Protein AF-A0A4E9FQF3-F1 (afdb_monomer_lite)

Organism: Brugia malayi (NCBI:txid6279)

Radius of gyration: 24.53 Å; chains: 1; bounding box: 67×76×47 Å

pLDDT: mean 73.41, std 19.9, range [30.5, 96.56]

Structure (mmCIF, N/CA/C/O backbone):
data_AF-A0A4E9FQF3-F1
#
_entry.id   AF-A0A4E9FQF3-F1
#
loop_
_atom_site.group_PDB
_atom_site.id
_atom_site.type_symbol
_atom_site.label_atom_id
_atom_site.label_alt_id
_atom_site.label_comp_id
_atom_site.label_asym_id
_atom_site.label_entity_id
_atom_site.label_seq_id
_atom_site.pdbx_PDB_ins_code
_atom_site.Cartn_x
_atom_site.Cartn_y
_atom_site.Cartn_z
_atom_site.occupancy
_atom_site.B_iso_or_equiv
_atom_site.auth_seq_id
_atom_site.auth_comp_id
_atom_site.auth_asym_id
_atom_site.auth_atom_id
_atom_site.pdbx_PDB_model_num
ATOM 1 N N . MET A 1 1 ? 28.256 56.356 14.629 1.00 41.72 1 MET A N 1
ATOM 2 C CA . MET A 1 1 ? 29.117 55.244 14.176 1.00 41.72 1 MET A CA 1
ATOM 3 C C . MET A 1 1 ? 29.323 54.328 15.364 1.00 41.72 1 MET A C 1
ATOM 5 O O . MET A 1 1 ? 29.894 54.781 16.343 1.00 41.72 1 MET A O 1
ATOM 9 N N . MET A 1 2 ? 28.781 53.112 15.340 1.00 44.69 2 MET A N 1
ATOM 10 C CA . MET A 1 2 ? 29.123 52.091 16.334 1.00 44.69 2 MET A CA 1
ATOM 11 C C . MET A 1 2 ? 30.145 51.170 15.674 1.00 44.69 2 MET A C 1
ATOM 13 O O . MET A 1 2 ? 29.820 50.450 14.733 1.00 44.69 2 MET A O 1
ATOM 17 N N . GLU A 1 3 ? 31.394 51.311 16.103 1.00 47.56 3 GLU A N 1
ATOM 18 C CA . GLU A 1 3 ? 32.541 50.520 15.668 1.00 47.56 3 GLU A CA 1
ATOM 19 C C . GLU A 1 3 ? 32.503 49.183 16.417 1.00 47.56 3 GLU A C 1
ATOM 21 O O . GLU A 1 3 ? 32.662 49.134 17.636 1.00 47.56 3 GLU A O 1
ATOM 26 N N . TRP A 1 4 ? 32.215 48.097 15.701 1.00 30.58 4 TRP A N 1
ATOM 27 C CA . TRP A 1 4 ? 32.195 46.754 16.273 1.00 30.58 4 TRP A CA 1
ATOM 28 C C . TRP A 1 4 ? 33.627 46.213 16.324 1.00 30.58 4 TRP A C 1
ATOM 30 O O . TRP A 1 4 ? 34.219 45.932 15.282 1.00 30.58 4 TRP A O 1
ATOM 40 N N . ARG A 1 5 ? 34.190 46.072 17.531 1.00 51.56 5 ARG A N 1
ATOM 41 C CA . ARG A 1 5 ? 35.470 45.382 17.753 1.00 51.56 5 ARG A CA 1
ATOM 42 C C . ARG A 1 5 ? 35.254 43.879 17.999 1.00 51.56 5 ARG A C 1
ATOM 44 O O . ARG A 1 5 ? 34.374 43.534 18.787 1.00 51.56 5 ARG A O 1
ATOM 51 N N . PRO A 1 6 ? 36.047 42.988 17.374 1.00 47.12 6 PRO A N 1
ATOM 52 C CA . PRO A 1 6 ? 35.984 41.546 17.619 1.00 47.12 6 PRO A CA 1
ATOM 53 C C . PRO A 1 6 ? 36.435 41.164 19.034 1.00 47.12 6 PRO A C 1
ATOM 55 O O . PRO A 1 6 ? 37.429 41.686 19.538 1.00 47.12 6 PRO A O 1
ATOM 58 N N . VAL A 1 7 ? 35.714 40.222 19.645 1.00 58.03 7 VAL A N 1
ATOM 59 C CA . VAL A 1 7 ? 36.049 39.604 20.938 1.00 58.03 7 VAL A CA 1
ATOM 60 C C . VAL A 1 7 ? 37.121 38.520 20.717 1.00 58.03 7 VAL A C 1
ATOM 62 O O . VAL A 1 7 ? 36.954 37.719 19.793 1.00 58.03 7 VAL A O 1
ATOM 65 N N . PRO A 1 8 ? 38.206 38.469 21.517 1.00 42.00 8 PRO A N 1
ATOM 66 C CA . PRO A 1 8 ? 39.237 37.439 21.400 1.00 42.00 8 PRO A CA 1
ATOM 67 C C . PRO A 1 8 ? 38.656 36.041 21.629 1.00 42.00 8 PRO A C 1
ATOM 69 O O . PRO A 1 8 ? 37.932 35.808 22.595 1.00 42.00 8 PRO A O 1
ATOM 72 N N . GLN A 1 9 ? 38.957 35.118 20.717 1.00 41.03 9 GLN A N 1
ATOM 73 C CA . GLN A 1 9 ? 38.574 33.717 20.845 1.00 41.03 9 GLN A CA 1
ATOM 74 C C . GLN A 1 9 ? 39.582 33.015 21.751 1.00 41.03 9 GLN A C 1
ATOM 76 O O . GLN A 1 9 ? 40.712 32.741 21.352 1.00 41.03 9 GLN A O 1
ATOM 81 N N . GLU A 1 10 ? 39.159 32.748 22.979 1.00 38.91 10 GLU A N 1
ATOM 82 C CA . GLU A 1 10 ? 39.931 32.009 23.967 1.00 38.91 10 GLU A CA 1
ATOM 83 C C . GLU A 1 10 ? 39.829 30.520 23.601 1.00 38.91 10 GLU A C 1
ATOM 85 O O . GLU A 1 10 ? 38.766 29.899 23.674 1.00 38.91 10 GLU A O 1
ATOM 90 N N . SER A 1 11 ? 40.939 29.963 23.133 1.00 39.50 11 SER A N 1
ATOM 91 C CA . SER A 1 11 ? 41.132 28.544 22.860 1.00 39.50 11 SER A CA 1
ATOM 92 C C . SER A 1 11 ? 40.983 27.726 24.144 1.00 39.50 11 SER A C 1
ATOM 94 O O . SER A 1 11 ? 41.841 27.806 25.020 1.00 39.50 11 SER A O 1
ATOM 96 N N . SER A 1 12 ? 39.935 26.913 24.242 1.00 46.25 12 SER A N 1
ATOM 97 C CA . SER A 1 12 ? 39.848 25.823 25.219 1.00 46.25 12 SER A CA 1
ATOM 98 C C . SER A 1 12 ? 39.753 24.499 24.462 1.00 46.25 12 SER A C 1
ATOM 100 O O . SER A 1 12 ? 38.730 24.148 23.886 1.00 46.25 12 SER A O 1
ATOM 102 N N . GLU A 1 13 ? 40.926 23.875 24.379 1.00 45.88 13 GLU A N 1
ATOM 103 C CA . GLU A 1 13 ? 41.211 22.440 24.371 1.00 45.88 13 GLU A CA 1
ATOM 104 C C . GLU A 1 13 ? 40.127 21.440 23.920 1.00 45.88 13 GLU A C 1
ATOM 106 O O . GLU A 1 13 ? 39.096 21.201 24.542 1.00 45.88 13 GLU A O 1
ATOM 111 N N . GLU A 1 14 ? 40.495 20.787 22.822 1.00 40.97 14 GLU A N 1
ATOM 112 C CA . GLU A 1 14 ? 40.018 19.539 22.247 1.00 40.97 14 GLU A CA 1
ATOM 113 C C . GLU A 1 14 ? 39.781 18.435 23.297 1.00 40.97 14 GLU A C 1
ATOM 115 O O . GLU A 1 14 ? 40.660 17.636 23.611 1.00 40.97 14 GLU A O 1
ATOM 120 N N . VAL A 1 15 ? 38.551 18.322 23.798 1.00 46.56 15 VAL A N 1
ATOM 121 C CA . VAL A 1 15 ? 38.035 17.021 24.231 1.00 46.56 15 VAL A CA 1
ATOM 122 C C . VAL A 1 15 ? 37.485 16.351 22.980 1.00 46.56 15 VAL A C 1
ATOM 124 O O . VAL A 1 15 ? 36.393 16.674 22.513 1.00 46.56 15 VAL A O 1
ATOM 127 N N . LEU A 1 16 ? 38.279 15.438 22.416 1.00 43.69 16 LEU A N 1
ATOM 128 C CA . LEU A 1 16 ? 37.873 14.440 21.423 1.00 43.69 16 LEU A CA 1
ATOM 129 C C . LEU A 1 16 ? 36.785 13.529 22.026 1.00 43.69 16 LEU A C 1
ATOM 131 O O . LEU A 1 16 ? 36.992 12.348 22.293 1.00 43.69 16 LEU A O 1
ATOM 135 N N . GLU A 1 17 ? 35.594 14.075 22.253 1.00 44.66 17 GLU A N 1
ATOM 136 C CA . GLU A 1 17 ? 34.383 13.275 22.306 1.00 44.66 17 GLU A CA 1
ATOM 137 C C . GLU A 1 17 ? 34.224 12.689 20.908 1.00 44.66 17 GLU A C 1
ATOM 139 O O . GLU A 1 17 ? 33.975 13.402 19.932 1.00 44.66 17 GLU A O 1
ATOM 144 N N . VAL A 1 18 ? 34.434 11.377 20.804 1.00 49.97 18 VAL A N 1
ATOM 145 C CA . VAL A 1 18 ? 34.049 10.572 19.648 1.00 49.97 18 VAL A CA 1
ATOM 146 C C . VAL A 1 18 ? 32.549 10.770 19.469 1.00 49.97 18 VAL A C 1
ATOM 148 O O . VAL A 1 18 ? 31.736 10.031 20.016 1.00 49.97 18 VAL A O 1
ATOM 151 N N . VAL A 1 19 ? 32.169 11.808 18.725 1.00 49.53 19 VAL A N 1
ATOM 152 C CA . VAL A 1 19 ? 30.804 11.999 18.261 1.00 49.53 19 VAL A CA 1
ATOM 153 C C . VAL A 1 19 ? 30.545 10.788 17.377 1.00 49.53 19 VAL A C 1
ATOM 155 O O . VAL A 1 19 ? 31.189 10.670 16.328 1.00 49.53 19 VAL A O 1
ATOM 158 N N . PRO A 1 20 ? 29.669 9.845 17.773 1.00 45.88 20 PRO A N 1
ATOM 159 C CA . PRO A 1 20 ? 29.354 8.735 16.900 1.00 45.88 20 PRO A CA 1
ATOM 160 C C . PRO A 1 20 ? 28.823 9.358 15.618 1.00 45.88 20 PRO A C 1
ATOM 162 O O . PRO A 1 20 ? 27.849 10.115 15.655 1.00 45.88 20 PRO A O 1
ATOM 165 N N . ALA A 1 21 ? 29.522 9.102 14.509 1.00 53.50 21 ALA A N 1
ATOM 166 C CA . ALA A 1 21 ? 29.158 9.604 13.199 1.00 53.50 21 ALA A CA 1
ATOM 167 C C . ALA A 1 21 ? 27.690 9.254 12.976 1.00 53.50 21 ALA A C 1
ATOM 169 O O . ALA A 1 21 ? 27.347 8.093 12.743 1.00 53.50 21 ALA A O 1
ATOM 170 N N . THR A 1 22 ? 26.808 10.245 13.143 1.00 48.88 22 THR A N 1
ATOM 171 C CA . THR A 1 22 ? 25.383 10.032 12.916 1.00 48.88 22 THR A CA 1
ATOM 172 C C . THR A 1 22 ? 25.274 9.494 11.496 1.00 48.88 22 THR A C 1
ATOM 174 O O . THR A 1 22 ? 25.794 10.139 10.579 1.00 48.88 22 THR A O 1
ATOM 177 N N . PRO A 1 23 ? 24.723 8.282 11.291 1.00 48.12 23 PRO A N 1
ATOM 178 C CA . PRO A 1 23 ? 24.749 7.660 9.981 1.00 48.12 23 PRO A CA 1
ATOM 179 C C . PRO A 1 23 ? 24.107 8.640 9.014 1.00 48.12 23 PRO A C 1
ATOM 181 O O . PRO A 1 23 ? 22.967 9.065 9.234 1.00 48.12 23 PRO A O 1
ATOM 184 N N . ALA A 1 24 ? 24.897 9.061 8.019 1.00 53.94 24 ALA A N 1
ATOM 185 C CA . ALA A 1 24 ? 24.535 10.110 7.083 1.00 53.94 24 ALA A CA 1
ATOM 186 C C . ALA A 1 24 ? 23.098 9.865 6.633 1.00 53.94 24 ALA A C 1
ATOM 188 O O . ALA A 1 24 ? 22.788 8.818 6.060 1.00 53.94 24 ALA A O 1
ATOM 189 N N . LYS A 1 25 ? 22.205 10.795 6.986 1.00 56.31 25 LYS A N 1
ATOM 190 C CA . LYS A 1 25 ? 20.772 10.680 6.728 1.00 56.31 25 LYS A CA 1
ATOM 191 C C . LYS A 1 25 ? 20.620 10.548 5.218 1.00 56.31 25 LYS A C 1
ATOM 193 O O . LYS A 1 25 ? 20.748 11.538 4.499 1.00 56.31 25 LYS A O 1
ATOM 198 N N . VAL A 1 26 ? 20.443 9.320 4.724 1.00 55.84 26 VAL A N 1
ATOM 199 C CA . VAL A 1 26 ? 20.320 9.072 3.288 1.00 55.84 26 VAL A CA 1
ATOM 200 C C . VAL A 1 26 ? 19.178 9.957 2.799 1.00 55.84 26 VAL A C 1
ATOM 202 O O . VAL A 1 26 ? 18.096 9.921 3.395 1.00 55.84 26 VAL A O 1
ATOM 205 N N . PRO A 1 27 ? 19.387 10.786 1.761 1.00 72.94 27 PRO A N 1
ATOM 206 C CA . PRO A 1 27 ? 18.329 11.643 1.263 1.00 72.94 27 PRO A CA 1
ATOM 207 C C . PRO A 1 27 ? 17.101 10.790 0.952 1.00 72.94 27 PRO A C 1
ATOM 209 O O . PRO A 1 27 ? 17.201 9.816 0.206 1.00 72.94 27 PRO A O 1
ATOM 212 N N . LYS A 1 28 ? 15.941 11.155 1.507 1.00 73.50 28 LYS A N 1
ATOM 213 C CA . LYS A 1 28 ? 14.700 10.367 1.404 1.00 73.50 28 LYS A CA 1
ATOM 214 C C . LYS A 1 28 ? 14.379 9.963 -0.039 1.00 73.50 28 LYS A C 1
ATOM 216 O O . LYS A 1 28 ? 13.956 8.844 -0.285 1.00 73.50 28 LYS A O 1
ATOM 221 N N . ARG A 1 29 ? 14.667 10.836 -1.013 1.00 74.69 29 ARG A N 1
ATOM 222 C CA . ARG A 1 29 ? 14.534 10.535 -2.448 1.00 74.69 29 ARG A CA 1
ATOM 223 C C . ARG A 1 29 ? 15.380 9.332 -2.882 1.00 74.69 29 ARG A C 1
ATOM 225 O O . ARG A 1 29 ? 14.863 8.455 -3.555 1.00 74.69 29 ARG A O 1
ATOM 232 N N . ARG A 1 30 ? 16.652 9.269 -2.477 1.00 75.69 30 ARG A N 1
ATOM 233 C CA . ARG A 1 30 ? 17.576 8.181 -2.835 1.00 75.69 30 ARG A CA 1
ATOM 234 C C . ARG A 1 30 ? 17.139 6.844 -2.231 1.00 75.69 30 ARG A C 1
ATOM 236 O O . ARG A 1 30 ? 17.292 5.818 -2.878 1.00 75.69 30 ARG A O 1
ATOM 243 N N . GLN A 1 31 ? 16.550 6.867 -1.035 1.00 79.69 31 GLN A N 1
ATOM 244 C CA . GLN A 1 31 ? 15.954 5.678 -0.422 1.00 79.69 31 GLN A CA 1
ATOM 245 C C . GLN A 1 31 ? 14.767 5.151 -1.240 1.00 79.69 31 GLN A C 1
ATOM 247 O O . GLN A 1 31 ? 14.734 3.970 -1.558 1.00 79.69 31 GLN A O 1
ATOM 252 N N . VAL A 1 32 ? 13.843 6.027 -1.648 1.00 79.62 32 VAL A N 1
ATOM 253 C CA . VAL A 1 32 ? 12.678 5.622 -2.456 1.00 79.62 32 VAL A CA 1
ATOM 254 C C . VAL A 1 32 ? 13.095 5.057 -3.810 1.00 79.62 32 VAL A C 1
ATOM 256 O O . VAL A 1 32 ? 12.541 4.047 -4.233 1.00 79.62 32 VAL A O 1
ATOM 259 N N . GLU A 1 33 ? 14.074 5.670 -4.480 1.00 83.44 33 GLU A N 1
ATOM 260 C CA . GLU A 1 33 ? 14.583 5.137 -5.750 1.00 83.44 33 GLU A CA 1
ATOM 261 C C . GLU A 1 33 ? 15.282 3.781 -5.561 1.00 83.44 33 GLU A C 1
ATOM 263 O O . GLU A 1 33 ? 15.061 2.883 -6.365 1.00 83.44 33 GLU A O 1
ATOM 268 N N . ARG A 1 34 ? 16.022 3.570 -4.462 1.00 81.81 34 ARG A N 1
ATOM 269 C CA . ARG A 1 34 ? 16.584 2.249 -4.128 1.00 81.81 34 ARG A CA 1
ATOM 270 C C . ARG A 1 34 ? 15.486 1.208 -3.905 1.00 81.81 34 ARG A C 1
ATOM 272 O O . ARG A 1 34 ? 15.576 0.104 -4.427 1.00 81.81 34 ARG A O 1
ATOM 279 N N . SER A 1 35 ? 14.434 1.557 -3.167 1.00 80.25 35 SER A N 1
ATOM 280 C CA . SER A 1 35 ? 13.295 0.660 -2.951 1.00 80.25 35 SER A CA 1
ATOM 281 C C . SER A 1 35 ? 12.574 0.347 -4.270 1.00 80.25 35 SER A C 1
ATOM 283 O O . SER A 1 35 ? 12.184 -0.798 -4.483 1.00 80.25 35 SER A O 1
ATOM 285 N N . ARG A 1 36 ? 12.463 1.315 -5.198 1.00 83.31 36 ARG A N 1
ATOM 286 C CA . ARG A 1 36 ? 11.973 1.073 -6.570 1.00 83.31 36 ARG A CA 1
ATOM 287 C C . ARG A 1 36 ? 12.860 0.111 -7.338 1.00 83.31 36 ARG A C 1
ATOM 289 O O . ARG A 1 36 ? 12.333 -0.827 -7.921 1.00 83.31 36 ARG A O 1
ATOM 296 N N . GLU A 1 37 ? 14.168 0.329 -7.331 1.00 83.56 37 GLU A N 1
ATOM 297 C CA . GLU A 1 37 ? 15.124 -0.527 -8.033 1.00 83.56 37 GLU A CA 1
ATOM 298 C C . GLU A 1 37 ? 15.051 -1.971 -7.526 1.00 83.56 37 GLU A C 1
ATOM 300 O O . GLU A 1 37 ? 14.952 -2.891 -8.333 1.00 83.56 37 GLU A O 1
ATOM 305 N N . ILE A 1 38 ? 14.975 -2.169 -6.205 1.00 79.62 38 ILE A N 1
ATOM 306 C CA . ILE A 1 38 ? 14.790 -3.489 -5.589 1.00 79.62 38 ILE A CA 1
ATOM 307 C C . ILE A 1 38 ? 13.500 -4.138 -6.108 1.00 79.62 38 ILE A C 1
ATOM 309 O O . ILE A 1 38 ? 13.532 -5.251 -6.621 1.00 79.62 38 ILE A O 1
ATOM 313 N N . VAL A 1 39 ? 12.366 -3.432 -6.067 1.00 79.81 39 VAL A N 1
ATOM 314 C CA . VAL A 1 39 ? 11.073 -3.978 -6.523 1.00 79.81 39 VAL A CA 1
ATOM 315 C C . VAL A 1 39 ? 11.038 -4.259 -8.023 1.00 79.81 39 VAL A C 1
ATOM 317 O O . VAL A 1 39 ? 10.440 -5.249 -8.444 1.00 79.81 39 VAL A O 1
ATOM 320 N N . LEU A 1 40 ? 11.672 -3.422 -8.841 1.00 81.56 40 LEU A N 1
ATOM 321 C CA . LEU A 1 40 ? 11.786 -3.661 -10.278 1.00 81.56 40 LEU A CA 1
ATOM 322 C C . LEU A 1 40 ? 12.701 -4.852 -10.574 1.00 81.56 40 LEU A C 1
ATOM 324 O O . LEU A 1 40 ? 12.353 -5.672 -11.420 1.00 81.56 40 LEU A O 1
ATOM 328 N N . THR A 1 41 ? 13.809 -4.995 -9.846 1.00 78.94 41 THR A N 1
ATOM 329 C CA . THR A 1 41 ? 14.739 -6.131 -9.966 1.00 78.94 41 THR A CA 1
ATOM 330 C C . THR A 1 41 ? 14.036 -7.440 -9.629 1.00 78.94 41 THR A C 1
ATOM 332 O O . THR A 1 41 ? 14.063 -8.377 -10.422 1.00 78.94 41 THR A O 1
ATOM 335 N N . ILE A 1 42 ? 13.306 -7.462 -8.515 1.00 73.75 42 ILE A N 1
ATOM 336 C CA . ILE A 1 42 ? 12.473 -8.583 -8.072 1.00 73.75 42 ILE A CA 1
ATOM 337 C C . ILE A 1 42 ? 11.464 -8.999 -9.155 1.00 73.75 42 ILE A C 1
ATOM 339 O O . ILE A 1 42 ? 11.315 -10.179 -9.464 1.00 73.75 42 ILE A O 1
ATOM 343 N N . ARG A 1 43 ? 10.752 -8.026 -9.738 1.00 73.75 43 ARG A N 1
ATOM 344 C CA . ARG A 1 43 ? 9.726 -8.281 -10.765 1.00 73.75 43 ARG A CA 1
ATOM 345 C C . ARG A 1 43 ? 10.316 -8.720 -12.103 1.00 73.75 43 ARG A C 1
ATOM 347 O O . ARG A 1 43 ? 9.656 -9.447 -12.834 1.00 73.75 43 ARG A O 1
ATOM 354 N N . SER A 1 44 ? 11.524 -8.267 -12.429 1.00 73.00 44 SER A N 1
ATOM 355 C CA . SER A 1 44 ? 12.166 -8.537 -13.722 1.00 73.00 44 SER A CA 1
ATOM 356 C C . SER A 1 44 ? 12.982 -9.832 -13.714 1.00 73.00 44 SER A C 1
ATOM 358 O O . SER A 1 44 ? 13.049 -10.516 -14.729 1.00 73.00 44 SER A O 1
ATOM 360 N N . GLY A 1 45 ? 13.584 -10.195 -12.576 1.00 58.44 45 GLY A N 1
ATOM 361 C CA . GLY A 1 45 ? 14.459 -11.365 -12.444 1.00 58.44 45 GLY A CA 1
ATOM 362 C C . GLY A 1 45 ? 13.736 -12.715 -12.404 1.00 58.44 45 GLY A C 1
ATOM 363 O O . GLY A 1 45 ? 14.388 -13.752 -12.402 1.00 58.44 45 GLY A O 1
ATOM 364 N N . SER A 1 46 ? 12.403 -12.734 -12.356 1.00 46.00 46 SER A N 1
ATOM 365 C CA . SER A 1 46 ? 11.602 -13.958 -12.246 1.00 46.00 46 SER A CA 1
ATOM 366 C C . SER A 1 46 ? 10.381 -13.895 -13.161 1.00 46.00 46 SER A C 1
ATOM 368 O O . SER A 1 46 ? 9.267 -13.656 -12.703 1.00 46.00 46 SER A O 1
ATOM 370 N N . LEU A 1 47 ? 10.566 -14.141 -14.457 1.00 30.50 47 LEU A N 1
ATOM 371 C CA . LEU A 1 47 ? 9.455 -14.538 -15.325 1.00 30.50 47 LEU A CA 1
ATOM 372 C C . LEU A 1 47 ? 9.149 -16.028 -15.077 1.00 30.50 47 LEU A C 1
ATOM 374 O O . LEU A 1 47 ? 9.901 -16.884 -15.541 1.00 30.50 47 LEU A O 1
ATOM 378 N N . PRO A 1 48 ? 8.056 -16.359 -14.363 1.00 32.53 48 PRO A N 1
ATOM 379 C CA . PRO A 1 48 ? 7.241 -17.480 -14.810 1.00 32.53 48 PRO A CA 1
ATOM 380 C C . PRO A 1 48 ? 5.744 -17.144 -14.899 1.00 32.53 48 PRO A C 1
ATOM 382 O O . PRO A 1 48 ? 5.201 -16.256 -14.246 1.00 32.53 48 PRO A O 1
ATOM 385 N N . THR A 1 49 ? 5.106 -17.896 -15.787 1.00 34.69 49 THR A N 1
ATOM 386 C CA . THR A 1 49 ? 3.747 -17.803 -16.319 1.00 34.69 49 THR A CA 1
ATOM 387 C C . THR A 1 49 ? 2.619 -17.886 -15.283 1.00 34.69 49 THR A C 1
ATOM 389 O O . THR A 1 49 ? 2.642 -18.736 -14.401 1.00 34.69 49 THR A O 1
ATOM 392 N N . ALA A 1 50 ? 1.581 -17.071 -15.508 1.00 30.98 50 ALA A N 1
ATOM 393 C CA . ALA A 1 50 ? 0.165 -17.304 -15.195 1.00 30.98 50 ALA A CA 1
ATOM 394 C C . ALA A 1 50 ? -0.172 -17.987 -13.850 1.00 30.98 50 ALA A C 1
ATOM 396 O O . ALA A 1 50 ? -0.410 -19.188 -13.774 1.00 30.98 50 ALA A O 1
ATOM 397 N N . GLY A 1 51 ? -0.349 -17.171 -12.811 1.00 34.12 51 GLY A N 1
ATOM 398 C CA . GLY A 1 51 ? -1.014 -17.566 -11.572 1.00 34.12 51 GLY A CA 1
ATOM 399 C C . GLY A 1 51 ? -1.825 -16.403 -11.021 1.00 34.12 51 GLY A C 1
ATOM 400 O O . GLY A 1 51 ? -1.355 -15.660 -10.167 1.00 34.12 51 GLY A O 1
ATOM 401 N N . SER A 1 52 ? -3.040 -16.212 -11.539 1.00 37.94 52 SER A N 1
ATOM 402 C CA . SER A 1 52 ? -3.988 -15.191 -11.078 1.00 37.94 52 SER A CA 1
ATOM 403 C C . SER A 1 52 ? -4.590 -15.589 -9.721 1.00 37.94 52 SER A C 1
ATOM 405 O O . SER A 1 52 ? -5.771 -15.914 -9.613 1.00 37.94 52 SER A O 1
ATOM 407 N N . GLY A 1 53 ? -3.768 -15.597 -8.674 1.00 34.19 53 GLY A N 1
ATOM 408 C CA . GLY A 1 53 ? -4.185 -15.843 -7.298 1.00 34.19 53 GLY A CA 1
ATOM 409 C C . GLY A 1 53 ? -4.831 -14.602 -6.692 1.00 34.19 53 GLY A C 1
ATOM 410 O O . GLY A 1 53 ? -4.181 -13.837 -5.992 1.00 34.19 53 GLY A O 1
ATOM 411 N N . AR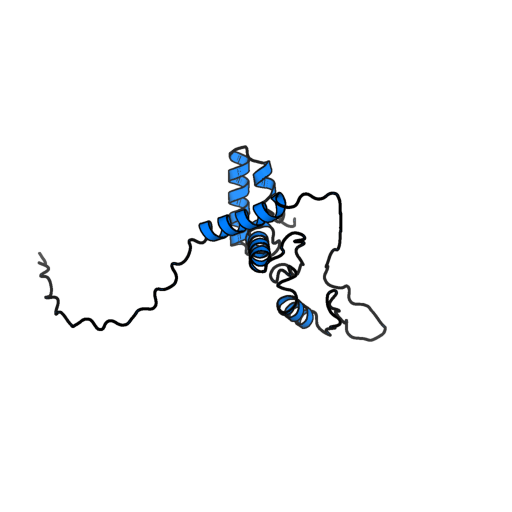G A 1 54 ? -6.128 -14.398 -6.937 1.00 35.03 54 ARG A N 1
ATOM 412 C CA . ARG A 1 54 ? -6.955 -13.519 -6.099 1.00 35.03 54 ARG A CA 1
ATOM 413 C C . ARG A 1 54 ? -7.111 -14.178 -4.729 1.00 35.03 54 ARG A C 1
ATOM 415 O O . ARG A 1 54 ? -7.982 -15.025 -4.568 1.00 35.03 54 ARG A O 1
ATOM 422 N N . LEU A 1 55 ? -6.345 -13.753 -3.730 1.00 34.66 55 LEU A N 1
ATOM 423 C CA . LEU A 1 55 ? -6.732 -13.941 -2.333 1.00 34.66 55 LEU A CA 1
ATOM 424 C C . LEU A 1 55 ? -6.768 -12.583 -1.646 1.00 34.66 55 LEU A C 1
ATOM 426 O O . LEU A 1 55 ? -5.799 -12.073 -1.097 1.00 34.66 55 LEU A O 1
ATOM 430 N N . THR A 1 56 ? -7.959 -11.994 -1.692 1.00 36.66 56 THR A N 1
ATOM 431 C CA . THR A 1 56 ? -8.346 -10.843 -0.893 1.00 36.66 56 THR A CA 1
ATOM 432 C C . THR A 1 56 ? -8.230 -11.209 0.585 1.00 36.66 56 THR A C 1
ATOM 434 O O . THR A 1 56 ? -9.161 -11.771 1.165 1.00 36.66 56 THR A O 1
ATOM 437 N N . ALA A 1 57 ? -7.114 -10.879 1.229 1.00 44.22 57 ALA A N 1
ATOM 438 C CA . ALA A 1 57 ? -7.048 -10.835 2.684 1.00 44.22 57 ALA A CA 1
ATOM 439 C C . ALA A 1 57 ? -7.800 -9.580 3.166 1.00 44.22 57 ALA A C 1
ATOM 441 O O . ALA A 1 57 ? -7.229 -8.567 3.581 1.00 44.22 57 ALA A O 1
ATOM 442 N N . SER A 1 58 ? -9.119 -9.630 3.000 1.00 49.31 58 SER A N 1
ATOM 443 C CA . SER A 1 58 ? -10.080 -8.703 3.576 1.00 49.31 58 SER A CA 1
ATOM 444 C C . SER A 1 58 ? -10.091 -8.877 5.093 1.00 49.31 58 SER A C 1
ATOM 446 O O . SER A 1 58 ? -9.756 -9.943 5.610 1.00 49.31 58 SER A O 1
ATOM 448 N N . ILE A 1 59 ? -10.508 -7.832 5.813 1.00 56.41 59 ILE A N 1
ATOM 449 C CA . ILE A 1 59 ? -10.916 -7.955 7.220 1.00 56.41 59 ILE A CA 1
ATOM 450 C C . ILE A 1 59 ? -11.813 -9.201 7.328 1.00 56.41 59 ILE A C 1
ATOM 452 O O . ILE A 1 59 ? -12.777 -9.276 6.560 1.00 56.41 59 ILE A O 1
ATOM 456 N N . PRO A 1 60 ? -11.523 -10.177 8.210 1.00 51.62 60 PRO A N 1
ATOM 457 C CA . PRO A 1 60 ? -12.362 -11.360 8.314 1.00 51.62 60 PRO A CA 1
ATOM 458 C C . PRO A 1 60 ? -13.778 -10.917 8.685 1.00 51.62 60 PRO A C 1
ATOM 460 O O . PRO A 1 60 ? -13.967 -10.201 9.677 1.00 51.62 60 PRO A O 1
ATOM 463 N N . ALA A 1 61 ? -14.753 -11.319 7.867 1.00 55.62 61 ALA A N 1
ATOM 464 C CA . ALA A 1 61 ? -16.159 -11.199 8.214 1.00 55.62 61 ALA A CA 1
ATOM 465 C C . ALA A 1 61 ? -16.360 -11.923 9.550 1.00 55.62 61 ALA A C 1
ATOM 467 O O . ALA A 1 61 ? -15.942 -13.071 9.705 1.00 55.62 61 ALA A O 1
ATOM 468 N N . ALA A 1 62 ? -16.925 -11.223 10.533 1.00 52.38 62 ALA A N 1
ATOM 469 C CA . ALA A 1 62 ? -17.246 -11.827 11.814 1.00 52.38 62 ALA A CA 1
ATOM 470 C C . ALA A 1 62 ? -18.188 -13.012 11.568 1.00 52.38 62 ALA A C 1
ATOM 472 O O . ALA A 1 62 ? -19.247 -12.838 10.967 1.00 52.38 62 ALA A O 1
ATOM 473 N N . THR A 1 63 ? -17.805 -14.215 11.993 1.00 52.72 63 THR A N 1
ATOM 474 C CA . THR A 1 63 ? -18.688 -15.376 11.886 1.00 52.72 63 THR A CA 1
ATOM 475 C C . THR A 1 63 ? -19.751 -15.273 12.973 1.00 52.72 63 THR A C 1
ATOM 477 O O . THR A 1 63 ? -19.440 -15.416 14.155 1.00 52.72 63 THR A O 1
ATOM 480 N N . SER A 1 64 ? -20.989 -14.978 12.579 1.00 46.84 64 SER A N 1
ATOM 481 C CA . SER A 1 64 ? -22.143 -14.867 13.474 1.00 46.84 64 SER A CA 1
ATOM 482 C C . SER A 1 64 ? -22.642 -16.254 13.887 1.00 46.84 64 SER A C 1
ATOM 484 O O . SER A 1 64 ? -23.585 -16.785 13.309 1.00 46.84 64 SER A O 1
ATOM 486 N N . GLY A 1 65 ? -21.979 -16.853 14.875 1.00 47.41 65 GLY A N 1
ATOM 487 C CA . GLY A 1 65 ? -22.551 -17.921 15.691 1.00 47.41 65 GLY A CA 1
ATOM 488 C C . GLY A 1 65 ? -23.409 -17.315 16.802 1.00 47.41 65 GLY A C 1
ATOM 489 O O . GLY A 1 65 ? -23.070 -16.276 17.363 1.00 47.41 65 GLY A O 1
ATOM 490 N N . THR A 1 66 ? -24.546 -17.944 17.070 1.00 48.53 66 THR A N 1
ATOM 491 C CA . THR A 1 66 ? -25.551 -17.607 18.087 1.00 48.53 66 THR A CA 1
ATOM 492 C C . THR A 1 66 ? -24.959 -17.039 19.387 1.00 48.53 66 THR A C 1
ATOM 494 O O . THR A 1 66 ? -24.264 -17.746 20.107 1.00 48.53 66 THR A O 1
ATOM 497 N N . GLY A 1 67 ? -25.261 -15.776 19.703 1.00 59.88 67 GLY A N 1
ATOM 498 C CA . GLY A 1 67 ? -25.016 -15.168 21.021 1.00 59.88 67 GLY A CA 1
ATOM 499 C C . GLY A 1 67 ? -23.573 -14.769 21.362 1.00 59.88 67 GLY A C 1
ATOM 500 O O . GLY A 1 67 ? -23.365 -14.171 22.416 1.00 59.88 67 GLY A O 1
ATOM 501 N N . ASP A 1 68 ? -22.596 -15.038 20.493 1.00 62.94 68 ASP A N 1
ATOM 502 C CA . ASP A 1 68 ? -21.176 -14.868 20.811 1.00 62.94 68 ASP A CA 1
ATOM 503 C C . ASP A 1 68 ? -20.587 -13.582 20.209 1.00 62.94 68 ASP A C 1
ATOM 505 O O . ASP A 1 68 ? -20.910 -13.156 19.095 1.00 62.94 68 ASP A O 1
ATOM 509 N N . ARG A 1 69 ? -19.718 -12.922 20.975 1.00 67.62 69 ARG A N 1
ATOM 510 C CA . ARG A 1 69 ? -19.052 -11.682 20.569 1.00 67.62 69 ARG A CA 1
ATOM 511 C C . ARG A 1 69 ? -18.257 -11.951 19.282 1.00 67.62 69 ARG A C 1
ATOM 513 O O . ARG A 1 69 ? -17.577 -12.968 19.205 1.00 67.62 69 ARG A O 1
ATOM 520 N N . PRO A 1 70 ? -18.273 -11.056 18.277 1.00 78.75 70 PRO A N 1
ATOM 521 C CA . PRO A 1 70 ? -17.621 -11.313 16.995 1.00 78.75 70 PRO A CA 1
ATOM 522 C C . PRO A 1 70 ? -16.136 -11.669 17.174 1.00 78.75 70 PRO A C 1
ATOM 524 O O . PRO A 1 70 ? -15.333 -10.853 17.635 1.00 78.75 70 PRO A O 1
ATOM 527 N N . VAL A 1 71 ? -15.780 -12.898 16.794 1.00 84.50 71 VAL A N 1
ATOM 528 C CA . VAL A 1 71 ? -14.404 -13.400 16.805 1.00 84.50 71 VAL A CA 1
ATOM 529 C C . VAL A 1 71 ? -13.747 -13.096 15.460 1.00 84.50 71 VAL A C 1
ATOM 531 O O . VAL A 1 71 ? -14.263 -13.441 14.398 1.00 84.50 71 VAL A O 1
ATOM 534 N N . HIS A 1 72 ? -12.579 -12.460 15.498 1.00 86.38 72 HIS A N 1
ATOM 535 C CA . HIS A 1 72 ? -11.754 -12.172 14.328 1.00 86.38 72 HIS A CA 1
ATOM 536 C C . HIS A 1 72 ? -10.588 -13.159 14.264 1.00 86.38 72 HIS A C 1
ATOM 538 O O . HIS A 1 72 ? -9.665 -13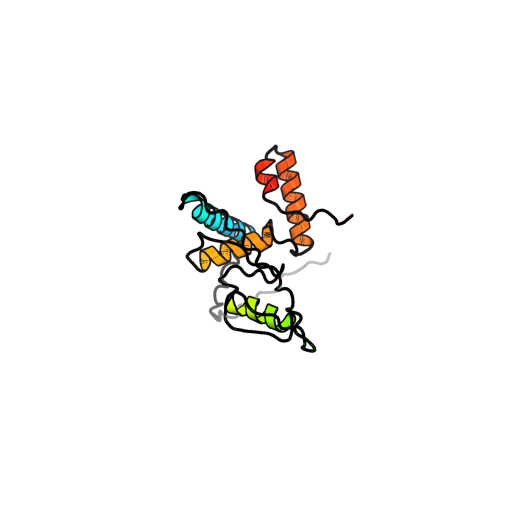.090 15.078 1.00 86.38 72 HIS A O 1
ATOM 544 N N . LYS A 1 73 ? -10.612 -14.070 13.294 1.00 85.00 73 LYS A N 1
ATOM 545 C CA . LYS A 1 73 ? -9.566 -15.086 13.114 1.00 85.00 73 LYS A CA 1
ATOM 546 C C . LYS A 1 73 ? -8.426 -14.554 12.247 1.00 85.00 73 LYS A C 1
ATOM 548 O O . LYS A 1 73 ? -8.651 -13.784 11.310 1.00 85.00 73 LYS A O 1
ATOM 553 N N . CYS A 1 74 ? -7.189 -14.926 12.552 1.00 83.56 74 CYS A N 1
ATOM 554 C CA . CYS A 1 74 ? -6.072 -14.678 11.649 1.00 83.56 74 CYS A CA 1
ATOM 555 C C . CYS A 1 74 ? -6.059 -15.745 10.546 1.00 83.56 74 CYS A C 1
ATOM 557 O O . CYS A 1 74 ? -6.082 -16.931 10.839 1.00 83.56 74 CYS A O 1
ATOM 559 N N . GLY A 1 75 ? -6.011 -15.341 9.274 1.00 81.25 75 GLY A N 1
ATOM 560 C CA . GLY A 1 75 ? -5.951 -16.295 8.156 1.00 81.25 75 GLY A CA 1
ATOM 561 C C . GLY A 1 75 ? -4.576 -16.948 7.954 1.00 81.25 75 GLY A C 1
ATOM 562 O O . GLY A 1 75 ? -4.449 -17.851 7.140 1.00 81.25 75 GLY A O 1
ATOM 563 N N . MET A 1 76 ? -3.552 -16.484 8.677 1.00 80.50 76 MET A N 1
ATOM 564 C CA . MET A 1 76 ? -2.150 -16.892 8.501 1.00 80.50 76 MET A CA 1
ATOM 565 C C . MET A 1 76 ? -1.597 -17.669 9.705 1.00 80.50 76 MET A C 1
ATOM 567 O O . MET A 1 76 ? -0.466 -18.146 9.670 1.00 80.50 76 MET A O 1
ATOM 571 N N . CYS A 1 77 ? -2.353 -17.754 10.801 1.00 83.88 77 CYS A N 1
ATOM 572 C CA . CYS A 1 77 ? -1.984 -18.517 11.990 1.00 83.88 77 CYS A CA 1
ATOM 573 C C . CYS A 1 77 ? -3.245 -18.857 12.804 1.00 83.88 77 CYS A C 1
ATOM 575 O O . CYS A 1 77 ? -4.253 -18.169 12.667 1.00 83.88 77 CYS A O 1
ATOM 577 N N . PRO A 1 78 ? -3.210 -19.850 13.707 1.00 87.81 78 PRO A N 1
ATOM 578 C CA . PRO A 1 78 ? -4.399 -20.311 14.431 1.00 8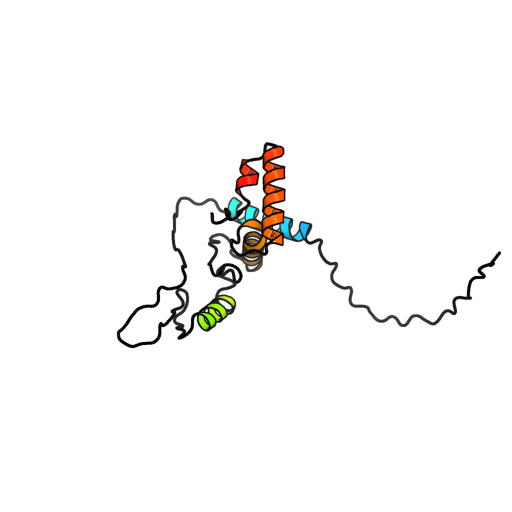7.81 78 PRO A CA 1
ATOM 579 C C . PRO A 1 78 ? -4.886 -19.351 15.540 1.00 87.81 78 PRO A C 1
ATOM 581 O O . PRO A 1 78 ? -5.574 -19.774 16.462 1.00 87.81 78 PRO A O 1
ATOM 584 N N . LYS A 1 79 ? -4.512 -18.062 15.515 1.00 90.56 79 LYS A N 1
ATOM 585 C CA . LYS A 1 79 ? -4.899 -17.090 16.550 1.00 90.56 79 LYS A CA 1
ATOM 586 C C . LYS A 1 79 ? -6.244 -16.438 16.249 1.00 90.56 79 LYS A C 1
ATOM 588 O O . LYS A 1 79 ? -6.503 -15.978 15.136 1.00 90.56 79 LYS A O 1
ATOM 593 N N . GLU A 1 80 ? -7.046 -16.299 17.295 1.00 91.31 80 GLU A N 1
ATOM 594 C CA . GLU A 1 80 ? -8.363 -15.672 17.271 1.00 91.31 80 GLU A CA 1
ATOM 595 C C . GLU A 1 80 ? -8.413 -14.502 18.255 1.00 91.31 80 GLU A C 1
ATOM 597 O O . GLU A 1 80 ? -7.740 -14.498 19.287 1.00 91.31 80 GLU A O 1
ATOM 602 N N . PHE A 1 81 ? -9.193 -13.477 17.921 1.00 90.12 81 PHE A N 1
ATOM 603 C CA . PHE A 1 81 ? -9.252 -12.245 18.695 1.00 90.12 81 PHE A CA 1
ATOM 604 C C . PHE A 1 81 ? -10.699 -11.818 18.898 1.00 90.12 81 PHE A C 1
ATOM 606 O O . PHE A 1 81 ? -11.421 -11.591 17.933 1.00 90.12 81 PHE A O 1
ATOM 613 N N . GLY A 1 82 ? -11.094 -11.579 20.148 1.00 91.62 82 GLY A N 1
ATOM 614 C CA . GLY A 1 82 ? -12.404 -10.995 20.466 1.00 91.62 82 GLY A CA 1
ATOM 615 C C . GLY A 1 82 ? -12.528 -9.497 20.143 1.00 91.62 82 GLY A C 1
ATOM 616 O O . GLY A 1 82 ? -13.545 -8.883 20.451 1.00 91.62 82 GLY A O 1
ATOM 617 N N . THR A 1 83 ? -11.484 -8.863 19.588 1.00 91.06 83 THR A N 1
ATOM 618 C CA . THR A 1 83 ? -11.529 -7.464 19.134 1.00 91.06 83 THR A CA 1
ATOM 619 C C . THR A 1 83 ? -10.759 -7.263 17.833 1.00 91.06 83 THR A C 1
ATOM 621 O O . THR A 1 83 ? -9.642 -7.759 17.664 1.00 91.06 83 THR A O 1
ATOM 624 N N . LEU A 1 84 ? -11.305 -6.425 16.947 1.00 87.56 84 LEU A N 1
ATOM 625 C CA . LEU A 1 84 ? -10.641 -6.024 15.705 1.00 87.56 84 LEU A CA 1
ATOM 626 C C . LEU A 1 84 ? -9.314 -5.282 15.961 1.00 87.56 84 LEU A C 1
ATOM 628 O O . LEU A 1 84 ? -8.367 -5.410 15.188 1.00 87.56 84 LEU A O 1
ATOM 632 N N . LYS A 1 85 ? -9.220 -4.522 17.064 1.00 89.44 85 LYS A N 1
ATOM 633 C CA . LYS A 1 85 ? -7.979 -3.847 17.486 1.00 89.44 85 LYS A CA 1
ATOM 634 C C . LYS A 1 85 ? -6.881 -4.862 17.819 1.00 89.44 85 LYS A C 1
ATOM 636 O O . LYS A 1 85 ? -5.766 -4.709 17.326 1.00 89.44 85 LYS A O 1
ATOM 641 N N . GLY A 1 86 ? -7.197 -5.892 18.609 1.00 90.25 86 GLY A N 1
ATOM 642 C CA . GLY A 1 86 ? -6.259 -6.967 18.945 1.00 90.25 86 GLY A CA 1
ATOM 643 C C . GLY A 1 86 ? -5.777 -7.713 17.703 1.00 90.25 86 GLY A C 1
ATOM 644 O O . GLY A 1 86 ? -4.572 -7.872 17.517 1.00 90.25 86 GLY A O 1
ATOM 645 N N . TRP A 1 87 ? -6.703 -8.049 16.799 1.00 89.50 87 TRP A N 1
ATOM 646 C CA . TRP A 1 87 ? -6.381 -8.668 15.512 1.00 89.50 87 TRP A CA 1
ATOM 647 C C . TRP A 1 87 ? -5.428 -7.805 14.669 1.00 89.50 87 TRP A C 1
ATOM 649 O O . TRP A 1 87 ? -4.411 -8.304 14.192 1.00 89.50 87 TRP A O 1
ATOM 659 N N . ARG A 1 88 ? -5.682 -6.489 14.544 1.00 89.31 88 ARG A N 1
ATOM 660 C CA . ARG A 1 88 ? -4.790 -5.580 13.796 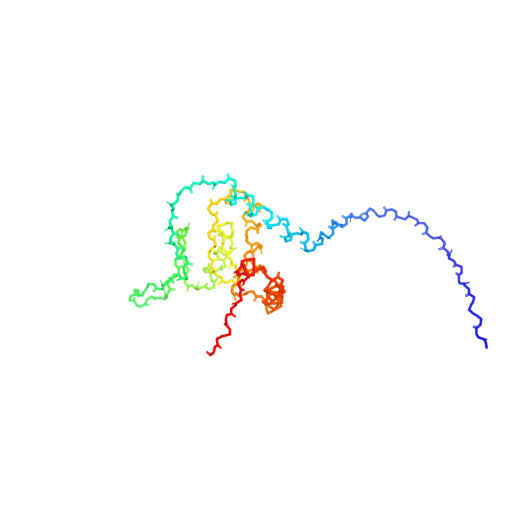1.00 89.31 88 ARG A CA 1
ATOM 661 C C . ARG A 1 88 ? -3.394 -5.500 14.402 1.00 89.31 88 ARG A C 1
ATOM 663 O O . ARG A 1 88 ? -2.430 -5.516 13.648 1.00 89.31 88 ARG A O 1
ATOM 670 N N . ILE A 1 89 ? -3.275 -5.399 15.729 1.00 88.88 89 ILE A N 1
ATOM 671 C CA . ILE A 1 89 ? -1.969 -5.358 16.416 1.00 88.88 89 ILE A CA 1
ATOM 672 C C . ILE A 1 89 ? -1.208 -6.664 16.177 1.00 88.88 89 ILE A C 1
ATOM 674 O O . ILE A 1 89 ? -0.010 -6.644 15.903 1.00 88.88 89 ILE A O 1
ATOM 678 N N . HIS A 1 90 ? -1.905 -7.796 16.238 1.00 90.50 90 HIS A N 1
ATOM 679 C CA . HIS A 1 90 ? -1.320 -9.092 15.938 1.00 90.50 90 HIS A CA 1
ATOM 680 C C . HIS A 1 90 ? -0.832 -9.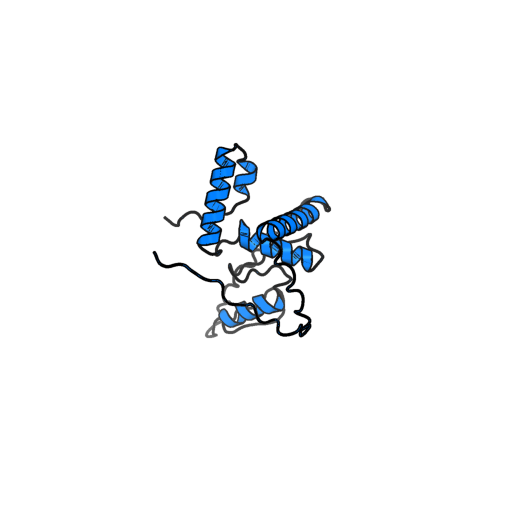183 14.487 1.00 90.50 90 HIS A C 1
ATOM 682 O O . HIS A 1 90 ? 0.342 -9.484 14.282 1.00 90.50 90 HIS A O 1
ATOM 688 N N . ALA A 1 91 ? -1.677 -8.869 13.500 1.00 87.81 91 ALA A N 1
ATOM 689 C CA . ALA A 1 91 ? -1.297 -8.896 12.086 1.00 87.81 91 ALA A CA 1
ATOM 690 C C . ALA A 1 91 ? -0.116 -7.954 11.804 1.00 87.81 91 ALA A C 1
ATOM 692 O O . ALA A 1 91 ? 0.849 -8.321 11.138 1.00 87.81 91 ALA A O 1
ATOM 693 N N . ALA A 1 92 ? -0.140 -6.772 12.420 1.00 83.06 92 ALA A N 1
ATOM 694 C CA . ALA A 1 92 ? 0.916 -5.773 12.361 1.00 83.06 92 ALA A CA 1
ATOM 695 C C . ALA A 1 92 ? 2.257 -6.219 12.955 1.00 83.06 92 ALA A C 1
ATOM 697 O O . ALA A 1 92 ? 3.286 -5.683 12.541 1.00 83.06 92 ALA A O 1
ATOM 698 N N . LYS A 1 93 ? 2.254 -7.131 13.935 1.00 85.25 93 LYS A N 1
ATOM 699 C CA . LYS A 1 93 ? 3.462 -7.619 14.613 1.00 85.25 93 LYS A CA 1
ATOM 700 C C . LYS A 1 93 ? 3.971 -8.929 14.015 1.00 85.25 93 LYS A C 1
ATOM 702 O O . LYS A 1 93 ? 5.169 -9.068 13.825 1.00 85.25 93 LYS A O 1
ATOM 707 N N . MET A 1 94 ? 3.069 -9.859 13.714 1.00 83.94 94 MET A N 1
ATOM 708 C CA . MET A 1 94 ? 3.409 -11.221 13.290 1.00 83.94 94 MET A CA 1
ATOM 709 C C . MET A 1 94 ? 3.447 -11.394 11.774 1.00 83.94 94 MET A C 1
ATOM 711 O O . MET A 1 94 ? 4.167 -12.252 11.285 1.00 83.94 94 MET A O 1
ATOM 715 N N . HIS A 1 95 ? 2.703 -10.580 11.022 1.00 83.06 95 HIS A N 1
ATOM 716 C CA . HIS A 1 95 ? 2.574 -10.726 9.569 1.00 83.06 95 HIS A CA 1
ATOM 717 C C . HIS A 1 95 ? 3.037 -9.489 8.795 1.00 83.06 95 HIS A C 1
ATOM 719 O O . HIS A 1 95 ? 2.725 -9.324 7.616 1.00 83.06 95 HIS A O 1
ATOM 725 N N . ARG A 1 96 ? 3.821 -8.616 9.440 1.00 73.31 96 ARG A N 1
ATOM 726 C CA . ARG A 1 96 ? 4.459 -7.473 8.774 1.00 73.31 96 ARG A CA 1
ATOM 727 C C . ARG A 1 96 ? 5.403 -7.928 7.673 1.00 73.31 96 ARG A C 1
ATOM 729 O O . ARG A 1 96 ? 5.403 -7.339 6.598 1.00 73.31 96 ARG A O 1
ATOM 736 N N . GLN A 1 97 ? 6.151 -8.997 7.943 1.00 72.75 97 GLN A N 1
ATOM 737 C CA . GLN A 1 97 ? 6.972 -9.631 6.928 1.00 72.75 97 GLN A CA 1
ATOM 738 C C . GLN A 1 97 ? 6.079 -10.120 5.790 1.00 72.75 97 GLN A C 1
ATOM 740 O O . GLN A 1 97 ? 6.404 -9.850 4.652 1.00 72.75 97 GLN A O 1
ATOM 745 N N . ASN A 1 98 ? 4.925 -10.744 6.043 1.00 77.62 98 ASN A N 1
ATOM 746 C CA . ASN A 1 98 ? 3.966 -11.205 5.016 1.00 77.62 98 ASN A CA 1
ATOM 747 C C . ASN A 1 98 ? 3.247 -10.089 4.231 1.00 77.62 98 ASN A C 1
ATOM 749 O O . ASN A 1 98 ? 2.205 -10.347 3.637 1.00 77.62 98 ASN A O 1
ATOM 753 N N . GLY A 1 99 ? 3.752 -8.855 4.244 1.00 84.31 99 GLY A N 1
ATOM 754 C CA . GLY A 1 99 ? 3.191 -7.764 3.456 1.00 84.31 99 GLY A CA 1
ATOM 755 C C . GLY A 1 99 ? 2.011 -7.046 4.114 1.00 84.31 99 GLY A C 1
ATOM 756 O O . GLY A 1 99 ? 1.286 -6.326 3.434 1.00 84.31 99 GLY A O 1
ATOM 757 N N . PHE A 1 100 ? 1.773 -7.199 5.423 1.00 86.50 100 PHE A N 1
ATOM 758 C CA . PHE A 1 100 ? 0.692 -6.464 6.088 1.00 86.50 100 PHE A CA 1
ATOM 759 C C . PHE A 1 100 ? 0.999 -4.964 6.208 1.00 86.50 100 PHE A C 1
ATOM 761 O O . PHE A 1 100 ? 1.902 -4.537 6.938 1.00 86.50 100 PHE A O 1
ATOM 768 N N . CYS A 1 101 ? 0.192 -4.128 5.560 1.00 88.06 101 CYS A N 1
ATOM 769 C CA . CYS A 1 101 ? 0.281 -2.682 5.682 1.00 88.06 101 CYS A CA 1
ATOM 770 C C . CYS A 1 101 ? -0.553 -2.179 6.863 1.00 88.06 101 CYS A C 1
ATOM 772 O O . CYS A 1 101 ? -1.779 -2.127 6.810 1.00 88.06 101 CYS A O 1
ATOM 774 N N . GLN A 1 102 ? 0.114 -1.670 7.899 1.00 84.25 102 GLN A N 1
ATOM 775 C CA . GLN A 1 102 ? -0.559 -1.085 9.067 1.00 84.25 102 GLN A CA 1
ATOM 776 C C . GLN A 1 102 ? -1.415 0.151 8.736 1.00 84.25 102 GLN A C 1
ATOM 778 O O . GLN A 1 102 ? -2.363 0.447 9.459 1.00 84.25 102 GLN A O 1
ATOM 783 N N . LYS A 1 103 ? -1.090 0.885 7.660 1.00 85.94 103 LYS A N 1
ATOM 784 C CA . LYS A 1 103 ? -1.811 2.111 7.278 1.00 85.94 103 LYS A CA 1
ATOM 785 C C . LYS A 1 103 ? -3.174 1.799 6.664 1.00 85.94 103 LYS A C 1
ATOM 787 O O . LYS A 1 103 ? -4.159 2.428 7.035 1.00 85.94 103 LYS A O 1
ATOM 792 N N . CYS A 1 104 ? -3.232 0.857 5.720 1.00 87.94 104 CYS A N 1
ATOM 793 C CA . CYS A 1 104 ? -4.477 0.505 5.033 1.00 87.94 104 CYS A CA 1
ATOM 794 C C . CYS A 1 104 ? -5.169 -0.738 5.609 1.00 87.94 104 CYS A C 1
ATOM 796 O O . CYS A 1 104 ? -6.359 -0.910 5.379 1.00 87.94 104 CYS A O 1
ATOM 798 N N . GLY A 1 105 ? -4.464 -1.555 6.395 1.00 83.94 105 GLY A N 1
ATOM 799 C CA . GLY A 1 105 ? -4.984 -2.791 6.977 1.00 83.94 105 GLY A CA 1
ATOM 800 C C . GLY A 1 105 ? -5.066 -3.962 5.995 1.00 83.94 105 GLY A C 1
ATOM 801 O O . GLY A 1 105 ? -5.728 -4.944 6.315 1.00 83.94 105 GLY A O 1
ATOM 802 N N . HIS A 1 106 ? -4.425 -3.857 4.827 1.00 84.50 106 HIS A N 1
ATOM 803 C CA . HIS A 1 106 ? -4.402 -4.899 3.799 1.00 84.50 106 HIS A CA 1
ATOM 804 C C . HIS A 1 106 ? -3.039 -5.579 3.709 1.00 84.50 106 HIS A C 1
ATOM 806 O O . HIS A 1 106 ? -2.010 -4.978 4.023 1.00 84.50 106 HIS A O 1
ATOM 812 N N . PHE A 1 107 ? -3.055 -6.823 3.242 1.00 84.62 107 PHE A N 1
ATOM 813 C CA . PHE A 1 107 ? -1.861 -7.557 2.852 1.00 84.62 107 PHE A CA 1
ATOM 814 C C . PHE A 1 107 ? -1.517 -7.246 1.400 1.00 84.62 107 PHE A C 1
ATOM 816 O O . PHE A 1 107 ? -2.409 -7.129 0.560 1.00 84.62 107 PHE A O 1
ATOM 823 N N . ILE A 1 108 ? -0.230 -7.060 1.136 1.00 84.94 108 ILE A N 1
ATOM 824 C CA . ILE A 1 108 ? 0.307 -6.754 -0.184 1.00 84.94 108 ILE A CA 1
ATOM 825 C C . ILE A 1 108 ? 0.948 -8.013 -0.739 1.00 84.94 108 ILE A C 1
ATOM 827 O O . ILE A 1 108 ? 1.883 -8.543 -0.139 1.00 84.94 108 ILE A O 1
ATOM 831 N N . ASP A 1 109 ? 0.459 -8.459 -1.892 1.00 79.81 109 ASP A N 1
ATOM 832 C CA . ASP A 1 109 ? 1.040 -9.592 -2.598 1.00 79.81 109 ASP A CA 1
ATOM 833 C C . ASP A 1 109 ? 2.433 -9.228 -3.118 1.00 79.81 109 ASP A C 1
ATOM 835 O O . ASP A 1 109 ? 2.636 -8.235 -3.822 1.00 79.81 109 ASP A O 1
ATOM 839 N N . MET A 1 110 ? 3.408 -10.049 -2.744 1.00 82.62 110 MET A N 1
ATOM 840 C CA . MET A 1 110 ? 4.820 -9.886 -3.085 1.00 82.62 110 MET A CA 1
ATOM 841 C C . MET A 1 110 ? 5.455 -11.255 -3.376 1.00 82.62 110 MET A C 1
ATOM 843 O O . MET A 1 110 ? 6.362 -11.676 -2.661 1.00 82.62 110 MET A O 1
ATOM 847 N N . PRO A 1 111 ? 4.974 -11.984 -4.402 1.00 73.12 111 PRO A N 1
ATOM 848 C CA . PRO A 1 111 ? 5.367 -13.376 -4.648 1.00 73.12 111 PRO A CA 1
ATOM 849 C C . PRO A 1 111 ? 6.872 -13.562 -4.889 1.00 73.12 111 PRO A C 1
ATOM 851 O O . PRO A 1 111 ? 7.399 -14.645 -4.674 1.00 73.12 111 PRO A O 1
ATOM 854 N N . HIS A 1 112 ? 7.561 -12.502 -5.302 1.00 77.88 112 HIS A N 1
ATOM 855 C CA . HIS A 1 112 ? 8.978 -12.528 -5.646 1.00 77.88 112 HIS A CA 1
ATOM 856 C C . HIS A 1 112 ? 9.890 -11.958 -4.545 1.00 77.88 112 HIS A C 1
ATOM 858 O O . HIS A 1 112 ? 11.104 -11.982 -4.697 1.00 77.88 112 HIS A O 1
ATOM 864 N N . ALA A 1 113 ? 9.336 -11.427 -3.448 1.00 78.81 113 ALA A N 1
ATOM 865 C CA . ALA A 1 113 ? 10.139 -10.895 -2.349 1.00 78.81 113 ALA A CA 1
ATOM 866 C C . ALA A 1 113 ? 10.569 -12.035 -1.412 1.00 78.81 113 ALA A C 1
ATOM 868 O O . ALA A 1 113 ? 9.823 -12.463 -0.519 1.00 78.81 113 ALA A O 1
ATOM 869 N N . SER A 1 114 ? 11.779 -12.523 -1.653 1.00 77.44 114 SER A N 1
ATOM 870 C CA . SER A 1 114 ? 12.432 -13.619 -0.948 1.00 77.44 114 SER A CA 1
ATOM 871 C C . SER A 1 114 ? 13.170 -13.162 0.315 1.00 77.44 114 SER A C 1
ATOM 873 O O . SER A 1 114 ? 13.189 -13.904 1.297 1.00 77.44 114 SER A O 1
ATOM 875 N N . SER A 1 115 ? 13.710 -11.938 0.334 1.00 85.12 115 SER A N 1
ATOM 876 C CA . SER A 1 115 ? 14.480 -11.390 1.463 1.00 85.12 115 SER A CA 1
ATOM 877 C C . SER A 1 115 ? 13.696 -10.356 2.288 1.00 85.12 115 SER A C 1
ATOM 879 O O . SER A 1 115 ? 12.744 -9.747 1.801 1.00 85.12 115 SER A O 1
ATOM 881 N N . ASP A 1 116 ? 14.071 -10.119 3.551 1.00 83.69 116 ASP A N 1
ATOM 882 C CA . ASP A 1 116 ? 13.413 -9.090 4.380 1.00 83.69 116 ASP A CA 1
ATOM 883 C C . ASP A 1 116 ? 13.571 -7.687 3.772 1.00 83.69 116 ASP A C 1
ATOM 885 O O . ASP A 1 116 ? 12.625 -6.902 3.774 1.00 83.69 116 ASP A O 1
ATOM 889 N N . GLU A 1 117 ? 14.716 -7.409 3.149 1.00 86.31 117 GLU A N 1
ATOM 890 C CA . GLU A 1 117 ? 15.010 -6.158 2.448 1.00 86.31 117 GLU A CA 1
ATOM 891 C C . GLU A 1 117 ? 14.075 -5.951 1.253 1.00 86.31 117 GLU A C 1
ATOM 893 O O . GLU A 1 117 ? 13.526 -4.863 1.070 1.00 86.31 117 GLU A O 1
ATOM 898 N N . GLU A 1 118 ? 13.846 -7.001 0.466 1.00 87.12 118 GLU A N 1
ATOM 899 C CA . GLU A 1 118 ? 12.9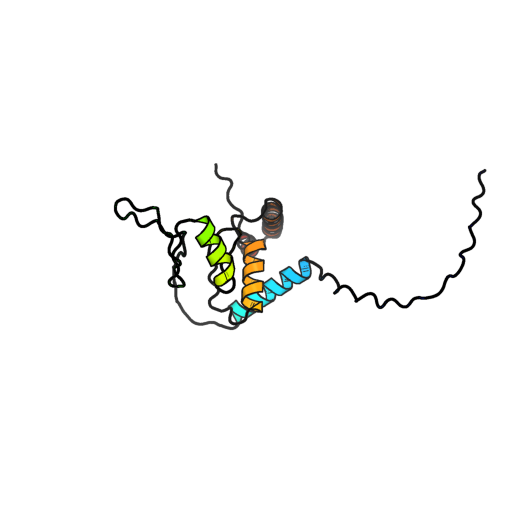18 -7.003 -0.665 1.00 87.12 118 GLU A CA 1
ATOM 900 C C . GLU A 1 118 ? 11.478 -6.745 -0.209 1.00 87.12 118 GLU A C 1
ATOM 902 O O . GLU A 1 118 ? 10.729 -5.954 -0.805 1.00 87.12 118 GLU A O 1
ATOM 907 N N . ARG A 1 119 ? 11.094 -7.373 0.905 1.00 86.44 119 ARG A N 1
ATOM 908 C CA . ARG A 1 119 ? 9.768 -7.214 1.504 1.00 86.44 119 ARG A CA 1
ATOM 909 C C . ARG A 1 119 ? 9.604 -5.798 2.052 1.00 86.44 119 ARG A C 1
ATOM 911 O O . ARG A 1 119 ? 8.596 -5.143 1.783 1.00 86.44 119 ARG A O 1
ATOM 918 N N . ALA A 1 120 ? 10.608 -5.282 2.755 1.00 87.00 120 ALA A N 1
ATOM 919 C CA . ALA A 1 120 ? 10.632 -3.926 3.285 1.00 87.00 120 ALA A CA 1
ATOM 920 C C . ALA A 1 120 ? 10.564 -2.874 2.169 1.00 87.00 120 ALA A C 1
ATOM 922 O O . ALA A 1 120 ? 9.742 -1.958 2.257 1.00 87.00 120 ALA A O 1
ATOM 923 N N . ALA A 1 121 ? 11.344 -3.035 1.097 1.00 87.88 121 ALA A N 1
ATOM 924 C CA . ALA A 1 121 ? 11.328 -2.156 -0.071 1.00 87.88 121 ALA A CA 1
ATOM 925 C C . ALA A 1 121 ? 9.946 -2.132 -0.739 1.00 87.88 121 ALA A C 1
ATOM 927 O O . ALA A 1 121 ? 9.387 -1.063 -0.997 1.00 87.88 121 ALA A O 1
ATOM 928 N N . THR A 1 122 ? 9.341 -3.305 -0.934 1.00 88.69 122 THR A N 1
ATOM 929 C CA . THR A 1 122 ? 7.981 -3.424 -1.479 1.00 88.69 122 THR A CA 1
ATOM 930 C C . THR A 1 122 ? 6.953 -2.726 -0.592 1.00 88.69 122 THR A C 1
ATOM 932 O O . THR A 1 122 ? 6.083 -2.004 -1.085 1.00 88.69 122 THR A O 1
ATOM 935 N N . MET A 1 123 ? 7.060 -2.886 0.728 1.00 88.81 123 MET A N 1
ATOM 936 C CA . MET A 1 123 ? 6.158 -2.243 1.684 1.00 88.81 123 MET A CA 1
ATOM 937 C C . MET A 1 123 ? 6.338 -0.726 1.744 1.00 88.81 123 MET A C 1
ATOM 939 O O . MET A 1 123 ? 5.355 0.003 1.910 1.00 88.81 123 MET A O 1
ATOM 943 N N . GLU A 1 124 ? 7.565 -0.236 1.583 1.00 90.06 124 GLU A N 1
ATOM 944 C CA . GLU A 1 124 ? 7.856 1.191 1.482 1.00 90.06 124 GLU A CA 1
ATOM 945 C C . GLU A 1 124 ? 7.241 1.791 0.211 1.00 90.06 124 GLU A C 1
ATOM 947 O O . GLU A 1 124 ? 6.529 2.797 0.297 1.00 90.06 124 GLU A O 1
ATOM 952 N N . LEU A 1 125 ? 7.403 1.138 -0.946 1.00 89.12 125 LEU A N 1
ATOM 953 C CA . LEU A 1 125 ? 6.749 1.566 -2.186 1.00 89.12 125 LEU A CA 1
ATOM 954 C C . LEU A 1 125 ? 5.235 1.516 -2.084 1.00 89.12 125 LEU A C 1
ATOM 956 O O . LEU A 1 125 ? 4.563 2.465 -2.487 1.00 89.12 125 LEU A O 1
ATOM 960 N N . HIS A 1 126 ? 4.677 0.460 -1.491 1.00 90.81 126 HIS A N 1
ATOM 961 C CA . HIS A 1 126 ? 3.249 0.417 -1.231 1.00 90.81 126 HIS A CA 1
ATOM 962 C C . HIS A 1 126 ? 2.825 1.637 -0.406 1.00 90.81 126 HIS A C 1
ATOM 964 O O . HIS A 1 126 ? 1.908 2.354 -0.796 1.00 90.81 126 HIS A O 1
ATOM 970 N N . ALA A 1 127 ? 3.499 1.930 0.708 1.00 89.25 127 ALA A N 1
ATOM 971 C CA . ALA A 1 127 ? 3.153 3.065 1.560 1.00 89.25 127 ALA A CA 1
ATOM 972 C C . ALA A 1 127 ? 3.226 4.416 0.824 1.00 89.25 127 ALA A C 1
ATOM 974 O O . ALA A 1 127 ? 2.389 5.289 1.078 1.00 89.25 127 ALA A O 1
ATOM 975 N N . LEU A 1 128 ? 4.188 4.589 -0.082 1.00 89.88 128 LEU A N 1
ATOM 976 C CA . LEU A 1 128 ? 4.460 5.855 -0.761 1.00 89.88 128 LEU A CA 1
ATOM 977 C C . LEU A 1 128 ? 3.699 6.053 -2.064 1.00 89.88 128 LEU A C 1
ATOM 979 O O . LEU A 1 128 ? 3.361 7.191 -2.364 1.00 89.88 128 LEU A O 1
ATOM 983 N N . GLU A 1 129 ? 3.357 4.994 -2.788 1.00 90.31 129 GLU A N 1
ATOM 984 C CA . GLU A 1 129 ? 2.776 5.099 -4.133 1.00 90.31 129 GLU A CA 1
ATOM 985 C C . GLU A 1 129 ? 1.367 4.511 -4.238 1.00 90.31 129 GLU A C 1
ATOM 987 O O . GLU A 1 129 ? 0.541 5.049 -4.972 1.00 90.31 129 GLU A O 1
ATOM 992 N N . TRP A 1 130 ? 1.051 3.478 -3.450 1.00 90.44 130 TRP A N 1
ATOM 993 C CA . TRP A 1 130 ? -0.170 2.680 -3.643 1.00 90.44 130 TRP A CA 1
ATOM 994 C C . TRP A 1 130 ? -1.156 2.743 -2.474 1.00 90.44 130 TRP A C 1
ATOM 996 O O . TRP A 1 130 ? -2.358 2.590 -2.658 1.00 90.44 130 TRP A O 1
ATOM 1006 N N . CYS A 1 131 ? -0.681 2.986 -1.253 1.00 92.50 131 CYS A N 1
ATOM 1007 C CA . CYS A 1 131 ? -1.476 2.846 -0.037 1.00 92.50 131 CYS A CA 1
ATOM 1008 C C . CYS A 1 131 ? -2.690 3.791 -0.057 1.00 92.50 131 CYS A C 1
ATOM 1010 O O . CYS A 1 131 ? -2.487 5.012 -0.100 1.00 92.50 131 CYS A O 1
ATOM 1012 N N . PRO A 1 132 ? -3.934 3.275 0.032 1.00 89.06 132 PRO A N 1
ATOM 1013 C CA . PRO A 1 132 ? -5.140 4.107 -0.018 1.00 89.06 132 PRO A CA 1
ATOM 1014 C C . PRO A 1 132 ? -5.338 4.998 1.206 1.00 89.06 132 PRO A C 1
ATOM 1016 O O . PRO A 1 132 ? -6.040 6.003 1.151 1.00 89.06 132 PRO A O 1
ATOM 1019 N N . LYS A 1 133 ? -4.731 4.609 2.330 1.00 89.69 133 LYS A N 1
ATOM 1020 C CA . LYS A 1 133 ? -4.769 5.326 3.610 1.00 89.69 133 LYS A CA 1
ATOM 1021 C C . LYS A 1 133 ? -3.443 6.033 3.898 1.00 89.69 133 LYS A C 1
ATOM 1023 O O . LYS A 1 133 ? -3.078 6.235 5.056 1.00 89.69 133 LYS A O 1
ATOM 1028 N N . ALA A 1 134 ? -2.684 6.370 2.855 1.00 90.06 134 ALA A N 1
ATOM 1029 C CA . ALA A 1 134 ? -1.513 7.216 3.013 1.00 90.06 134 ALA A CA 1
ATOM 1030 C C . ALA A 1 134 ? -1.915 8.604 3.539 1.00 90.06 134 ALA A C 1
ATOM 1032 O O . ALA A 1 134 ? -3.076 9.010 3.474 1.00 90.06 134 ALA A O 1
ATOM 1033 N N . THR A 1 135 ? -0.950 9.327 4.105 1.00 90.50 135 THR A N 1
ATOM 1034 C CA . THR A 1 135 ? -1.209 10.670 4.632 1.00 90.50 135 THR A CA 1
ATOM 1035 C C . THR A 1 135 ? -1.636 11.608 3.505 1.00 90.50 135 THR A C 1
ATOM 1037 O O . THR A 1 135 ? -1.226 11.426 2.359 1.00 90.50 135 THR A O 1
ATOM 1040 N N . LYS A 1 136 ? -2.413 12.652 3.830 1.00 90.69 136 LYS A N 1
ATOM 1041 C CA . LYS A 1 136 ? -2.818 13.675 2.848 1.00 90.69 136 LYS A CA 1
ATOM 1042 C C . LYS A 1 136 ? -1.623 14.226 2.065 1.00 90.69 136 LYS A C 1
ATOM 1044 O O . LYS A 1 136 ? -1.708 14.341 0.853 1.00 90.69 136 LYS A O 1
ATOM 1049 N N . PHE A 1 137 ? -0.503 14.474 2.749 1.00 93.12 137 PHE A N 1
ATOM 1050 C CA . PHE A 1 137 ? 0.751 14.897 2.123 1.00 93.12 137 PHE A CA 1
ATOM 1051 C C . PHE A 1 137 ? 1.208 13.935 1.017 1.00 93.12 137 PHE A C 1
ATOM 1053 O O . PHE A 1 137 ? 1.404 14.361 -0.114 1.00 93.12 137 PHE A O 1
ATOM 1060 N N . VAL A 1 138 ? 1.282 12.632 1.311 1.00 91.31 138 VAL A N 1
ATOM 1061 C CA . VAL A 1 138 ? 1.688 11.614 0.329 1.00 91.31 138 VAL A CA 1
ATOM 1062 C C . VAL A 1 138 ? 0.693 11.531 -0.831 1.00 91.31 138 VAL A C 1
ATOM 1064 O O . VAL A 1 138 ? 1.107 11.417 -1.979 1.00 91.31 138 VAL A O 1
ATOM 1067 N N . ILE A 1 139 ? -0.614 11.629 -0.568 1.00 93.00 139 ILE A N 1
ATOM 1068 C CA . ILE A 1 139 ? -1.626 11.646 -1.637 1.00 93.00 139 ILE A CA 1
ATOM 1069 C C . ILE A 1 139 ? -1.464 12.879 -2.540 1.00 93.00 139 ILE A C 1
ATOM 1071 O O . ILE A 1 139 ? -1.505 12.744 -3.762 1.00 93.00 139 ILE A O 1
ATOM 1075 N N . CYS A 1 140 ? -1.222 14.062 -1.970 1.00 92.31 140 CYS A N 1
ATOM 1076 C CA . CYS A 1 140 ? -0.950 15.276 -2.741 1.00 92.31 140 CYS A CA 1
ATOM 1077 C C . CYS A 1 140 ? 0.349 15.168 -3.552 1.00 92.31 140 CYS A C 1
ATOM 1079 O O . CYS A 1 140 ? 0.370 15.570 -4.713 1.00 92.31 140 CYS A O 1
ATOM 1081 N N . GLU A 1 141 ? 1.417 14.594 -2.989 1.00 93.25 141 GLU A N 1
ATOM 1082 C CA . GLU A 1 141 ? 2.668 14.350 -3.719 1.00 93.25 141 GLU A CA 1
ATOM 1083 C C . GLU A 1 141 ? 2.459 13.405 -4.908 1.00 93.25 141 GLU A C 1
ATOM 1085 O O . GLU A 1 141 ? 2.932 13.694 -6.008 1.00 93.25 141 GLU A O 1
ATOM 1090 N N . ARG A 1 142 ? 1.700 12.314 -4.725 1.00 94.06 142 ARG A N 1
ATOM 1091 C CA . ARG A 1 142 ? 1.310 11.412 -5.822 1.00 94.06 142 ARG A CA 1
ATOM 1092 C C . ARG A 1 142 ? 0.534 12.154 -6.899 1.00 94.06 142 ARG A C 1
ATOM 1094 O O . ARG A 1 142 ? 0.846 11.998 -8.072 1.00 94.06 142 ARG A O 1
ATOM 1101 N N . ALA A 1 143 ? -0.432 12.987 -6.511 1.00 93.38 143 ALA A N 1
ATOM 1102 C CA . ALA A 1 143 ? -1.226 13.773 -7.449 1.00 93.38 143 ALA A CA 1
ATOM 1103 C C . ALA A 1 143 ? -0.386 14.763 -8.254 1.00 93.38 143 ALA A C 1
ATOM 1105 O O . ALA A 1 143 ? -0.497 14.820 -9.479 1.00 93.38 143 ALA A O 1
ATOM 1106 N N . ALA A 1 144 ? 0.510 15.487 -7.585 1.00 94.19 144 ALA A N 1
ATOM 1107 C CA . ALA A 1 144 ? 1.438 16.393 -8.244 1.00 94.19 144 ALA A CA 1
ATOM 1108 C C . ALA A 1 144 ? 2.378 15.640 -9.197 1.00 94.19 144 ALA A C 1
ATOM 1110 O O . ALA A 1 144 ? 2.605 16.093 -10.319 1.00 94.19 144 ALA A O 1
ATOM 1111 N N . LYS A 1 145 ? 2.907 14.482 -8.780 1.00 92.50 145 LYS A N 1
ATOM 1112 C CA . LYS A 1 145 ? 3.792 13.663 -9.615 1.00 92.50 145 LYS A CA 1
ATOM 1113 C C . LYS A 1 145 ? 3.060 13.082 -10.824 1.00 92.50 145 LYS A C 1
ATOM 1115 O O . LYS A 1 145 ? 3.575 13.205 -11.931 1.00 92.50 145 LYS A O 1
ATOM 1120 N N . ARG A 1 146 ? 1.853 12.541 -10.636 1.00 94.25 146 ARG A N 1
ATOM 1121 C CA . ARG A 1 146 ? 1.008 12.023 -11.720 1.00 94.25 146 ARG A CA 1
ATOM 1122 C C . ARG A 1 146 ? 0.721 13.102 -12.759 1.00 94.25 146 ARG A C 1
ATOM 1124 O O . ARG A 1 146 ? 1.012 12.903 -13.930 1.00 94.25 146 ARG A O 1
ATOM 1131 N N . ARG A 1 147 ? 0.289 14.287 -12.313 1.00 94.94 147 ARG A N 1
ATOM 1132 C CA . ARG A 1 147 ? 0.031 15.431 -13.198 1.00 94.94 147 ARG A CA 1
ATOM 1133 C C . ARG A 1 147 ? 1.272 15.862 -13.982 1.00 94.94 147 ARG A C 1
ATOM 1135 O O . ARG A 1 147 ? 1.171 16.214 -15.150 1.00 94.94 147 ARG A O 1
ATOM 1142 N N . ARG A 1 148 ? 2.456 15.848 -13.359 1.00 96.56 148 ARG A N 1
ATOM 1143 C CA . ARG A 1 148 ? 3.722 16.156 -14.051 1.00 96.56 148 ARG A CA 1
ATOM 1144 C C . ARG A 1 148 ? 4.060 15.123 -15.128 1.00 96.56 148 ARG A C 1
ATOM 1146 O O . ARG A 1 148 ? 4.577 15.508 -16.168 1.00 96.56 148 ARG A O 1
ATOM 1153 N N . LEU A 1 149 ? 3.792 13.843 -14.874 1.00 95.50 149 LEU A N 1
ATOM 1154 C CA . LEU A 1 149 ? 4.020 12.762 -15.836 1.00 95.50 149 LEU A CA 1
ATOM 1155 C C . LEU A 1 149 ? 3.043 12.838 -17.013 1.00 95.50 149 LEU A C 1
ATOM 1157 O O . LEU A 1 149 ? 3.480 12.786 -18.158 1.00 95.50 149 LEU A O 1
ATOM 1161 N N . GLU A 1 150 ? 1.760 13.069 -16.733 1.00 95.06 150 GLU A N 1
ATOM 1162 C CA . GLU A 1 150 ? 0.722 13.292 -17.749 1.00 95.06 150 GLU A CA 1
ATOM 1163 C C . GLU A 1 150 ? 1.090 14.466 -18.674 1.00 95.06 150 GLU A C 1
ATOM 1165 O O . GLU A 1 150 ? 1.047 14.329 -19.892 1.00 95.06 150 GLU A O 1
ATOM 1170 N N . LEU A 1 151 ? 1.541 15.597 -18.115 1.00 95.94 151 LEU A N 1
ATOM 1171 C CA . LEU A 1 151 ? 1.985 16.760 -18.900 1.00 95.94 151 LEU A CA 1
ATOM 1172 C C . LEU A 1 151 ? 3.258 16.504 -19.722 1.00 95.94 151 LEU A C 1
ATOM 1174 O O . LEU A 1 151 ? 3.476 17.174 -20.725 1.00 95.94 151 LEU A O 1
ATOM 1178 N N . ALA A 1 152 ? 4.097 15.556 -19.304 1.00 95.94 152 ALA A N 1
ATOM 1179 C CA . ALA A 1 152 ? 5.294 15.150 -20.038 1.00 95.94 152 ALA A CA 1
ATOM 1180 C C . ALA A 1 152 ? 5.012 14.063 -21.095 1.00 95.94 152 ALA A C 1
ATOM 1182 O O . ALA A 1 152 ? 5.958 13.550 -21.687 1.00 95.94 152 ALA A O 1
ATOM 1183 N N . GLY A 1 153 ? 3.748 13.668 -21.295 1.00 94.25 153 GLY A N 1
ATOM 1184 C CA . GLY A 1 153 ? 3.364 12.590 -22.211 1.00 94.25 153 GLY A CA 1
ATOM 1185 C C . GLY A 1 153 ? 3.671 11.176 -21.701 1.00 94.25 153 GLY A C 1
ATOM 1186 O O . GLY A 1 153 ? 3.567 10.223 -22.464 1.00 94.25 153 GLY A O 1
ATOM 1187 N N . ARG A 1 154 ? 4.037 11.021 -20.422 1.00 95.06 154 ARG A N 1
ATOM 1188 C CA . ARG A 1 154 ? 4.414 9.741 -19.787 1.00 95.06 154 ARG A CA 1
ATOM 1189 C C . ARG A 1 154 ? 3.255 9.181 -18.967 1.00 95.06 154 ARG A C 1
ATOM 1191 O O . ARG A 1 154 ? 3.336 9.024 -17.747 1.00 95.06 154 ARG A O 1
ATOM 1198 N N . SER A 1 155 ? 2.117 8.997 -19.628 1.00 92.38 155 SER A N 1
ATOM 1199 C CA . SER A 1 155 ? 0.852 8.625 -18.983 1.00 92.38 155 SER A CA 1
ATOM 1200 C C . SER A 1 155 ? 0.851 7.201 -18.423 1.00 92.38 155 SER A C 1
ATOM 1202 O O . SER A 1 155 ? 0.194 6.951 -17.415 1.00 92.38 155 SER A O 1
ATOM 1204 N N . ASP A 1 156 ? 1.599 6.286 -19.032 1.00 90.94 156 ASP A N 1
ATOM 1205 C CA . ASP A 1 156 ? 1.829 4.923 -18.550 1.00 90.94 156 ASP A CA 1
ATOM 1206 C C . ASP A 1 156 ? 2.526 4.933 -17.179 1.00 90.94 156 ASP A C 1
ATOM 1208 O O . ASP A 1 156 ? 2.004 4.369 -16.217 1.00 90.94 156 ASP A O 1
ATOM 1212 N N . GLU A 1 157 ? 3.615 5.697 -17.031 1.00 89.56 157 GLU A N 1
ATOM 1213 C CA . GLU A 1 157 ? 4.278 5.912 -15.738 1.00 89.56 157 GLU A CA 1
ATOM 1214 C C . GLU A 1 157 ? 3.340 6.584 -14.723 1.00 89.56 157 GLU A C 1
ATOM 1216 O O . GLU A 1 157 ? 3.380 6.299 -13.523 1.00 89.56 157 GLU A O 1
ATOM 1221 N N . ALA A 1 158 ? 2.477 7.490 -15.190 1.00 89.69 158 ALA A N 1
ATOM 1222 C CA . ALA A 1 158 ? 1.539 8.214 -14.341 1.00 89.69 158 ALA A CA 1
ATOM 1223 C C . ALA A 1 158 ? 0.509 7.273 -13.683 1.00 89.69 158 ALA A C 1
ATOM 1225 O O . ALA A 1 158 ? 0.168 7.454 -12.509 1.00 89.69 158 ALA A O 1
ATOM 1226 N N . GLN A 1 159 ? 0.050 6.236 -14.391 1.00 87.69 159 GLN A N 1
ATOM 1227 C CA . GLN A 1 159 ? -0.943 5.279 -13.884 1.00 87.69 159 GLN A CA 1
ATOM 1228 C C . GLN A 1 159 ? -0.450 4.447 -12.690 1.00 87.69 159 GLN A C 1
ATOM 1230 O O . GLN A 1 159 ? -1.271 3.963 -11.911 1.00 87.69 159 GLN A O 1
ATOM 1235 N N . HIS A 1 160 ? 0.866 4.340 -12.479 1.00 86.31 160 HIS A N 1
ATOM 1236 C CA . HIS A 1 160 ? 1.431 3.649 -11.316 1.00 86.31 160 HIS A CA 1
ATOM 1237 C C . HIS A 1 160 ? 1.148 4.356 -9.977 1.00 86.31 160 HIS A C 1
ATOM 1239 O O . HIS A 1 160 ? 1.284 3.747 -8.916 1.00 86.31 160 HIS A O 1
ATOM 1245 N N . TYR A 1 161 ? 0.751 5.632 -9.983 1.00 88.81 161 TYR A N 1
ATOM 1246 C CA . TYR A 1 161 ? 0.460 6.380 -8.759 1.00 88.81 161 TYR A CA 1
ATOM 1247 C C . TYR A 1 161 ? -1.020 6.281 -8.382 1.00 88.81 161 TYR A C 1
ATOM 1249 O O . TYR A 1 161 ? -1.874 6.940 -8.981 1.00 88.81 161 TYR A O 1
ATOM 1257 N N . TYR A 1 162 ? -1.330 5.527 -7.320 1.00 89.25 162 TYR A N 1
ATOM 1258 C CA . TYR A 1 162 ? -2.697 5.447 -6.807 1.00 89.25 162 TYR A CA 1
ATOM 1259 C C . TYR A 1 162 ? -3.106 6.761 -6.133 1.00 89.25 162 TYR A C 1
ATOM 1261 O O . TYR A 1 162 ? -2.605 7.124 -5.058 1.00 89.25 162 TYR A O 1
ATOM 1269 N N . ILE A 1 163 ? -4.080 7.435 -6.742 1.00 87.94 163 ILE A N 1
ATOM 1270 C CA . ILE A 1 163 ? -4.799 8.565 -6.160 1.00 87.94 163 ILE A CA 1
ATOM 1271 C C . ILE A 1 163 ? -6.216 8.082 -5.856 1.00 87.94 163 ILE A C 1
ATOM 1273 O O . ILE A 1 163 ? -6.934 7.729 -6.793 1.00 87.94 163 ILE A O 1
ATOM 1277 N N . PRO A 1 164 ? -6.645 8.065 -4.582 1.00 85.31 164 PRO A N 1
ATOM 1278 C CA . PRO A 1 164 ? -8.042 7.841 -4.268 1.00 85.31 164 PRO A CA 1
ATOM 1279 C C . PRO A 1 164 ? -8.879 8.892 -5.000 1.00 85.31 164 PRO A C 1
ATOM 1281 O O . PRO A 1 164 ? -8.673 10.089 -4.790 1.00 85.31 164 PRO A O 1
ATOM 1284 N N . SER A 1 165 ? -9.823 8.461 -5.834 1.00 80.75 165 SER A N 1
ATOM 1285 C CA . SER A 1 165 ? -10.878 9.356 -6.304 1.00 80.75 165 SER A CA 1
ATOM 1286 C C . SER A 1 165 ? -11.544 9.964 -5.072 1.00 80.75 165 SER A C 1
ATOM 1288 O O . SER A 1 165 ? -11.826 9.242 -4.107 1.00 80.75 165 SER A O 1
ATOM 1290 N N . ALA A 1 166 ? -11.751 11.284 -5.066 1.00 62.00 166 ALA A N 1
ATOM 1291 C CA . ALA A 1 166 ? -12.588 11.895 -4.044 1.00 62.00 166 ALA A CA 1
ATOM 1292 C C . ALA A 1 166 ? -13.906 11.110 -4.028 1.00 62.00 166 ALA A C 1
ATOM 1294 O O . ALA A 1 166 ? -14.497 10.891 -5.086 1.00 62.00 166 ALA A O 1
ATOM 1295 N N . ARG A 1 167 ? -14.315 10.608 -2.855 1.00 50.91 167 ARG A N 1
ATOM 1296 C CA . ARG A 1 167 ? -15.694 10.147 -2.707 1.00 50.91 167 ARG A CA 1
ATOM 1297 C C . ARG A 1 167 ? -16.549 11.381 -2.976 1.00 50.91 167 ARG A C 1
ATOM 1299 O O . ARG A 1 167 ? -16.480 12.322 -2.188 1.00 50.91 167 ARG A O 1
ATOM 1306 N N . VAL A 1 168 ? -17.199 11.397 -4.135 1.00 37.19 168 VAL A N 1
ATOM 1307 C CA . VAL A 1 168 ? -18.386 12.218 -4.382 1.00 37.19 168 VAL A CA 1
ATOM 1308 C C . VAL A 1 168 ? -19.452 11.844 -3.365 1.00 37.19 168 VAL A C 1
ATOM 1310 O O . VAL A 1 168 ? -19.526 10.639 -3.021 1.00 37.19 168 VAL A O 1
#

Foldseek 3Di:
DDDDDDDDDDDDDDPPPVPPPPPPPPPPVVLLVVLVVLQVCLVPVDDDDDDPDPDWPDFDDFDDDPPDQGWGADPVDRDIDSDPVVVLVCCVVPCLLQQQQSQQRTRDDDPRQPDSSNSVSVNVCCQQFPRARHDPVSLVVLVVVLVVCVVVVNNVVSVSGDHPDPPD

Sequence (168 aa):
MMEWRPVPQESSEEVLEVVPATPAKVPKRRQVERSREIVLTIRSGSLPTAGSGRLTASIPAATSGTGDRPVHKCGMCPKEFGTLKGWRIHAAKMHRQNGFCQKCGHFIDMPHASSDEERAATMELHALEWCPKATKFVICERAAKRRRLELAGRSDEAQHYYIPSARV

Secondary structure (DSSP, 8-state):
----PPPP-------------------HHHHHHHHHHHHHHHHHS--------------PPP---TTPPPPEE-SSSS-EESSHHHHHHHHHHHSTTTTB-TTT--BPP-TT--SHHHHHHHHHHIIIII-TT--HHHHHHHHHHHHHHHHTT-HHHHHTS--PPP--

InterPro domains:
  IPR013087 Zinc finger C2H2-type [PS00028] (74-95)